Protein AF-A0A3T0N2T3-F1 (afdb_monomer)

Radius of gyration: 13.33 Å; Cα contacts (8 Å, |Δi|>4): 81; chains: 1; bounding box: 39×25×36 Å

Organism: NCBI:txid2483033

Solvent-accessible surface area (backbone atoms only — not comparable to full-atom values): 4787 Å² total; per-residue (Å²): 138,83,86,76,71,82,73,79,65,71,43,44,46,55,53,57,47,66,78,40,76,84,58,79,41,42,68,54,46,33,50,51,42,19,49,53,39,47,68,56,73,97,65,82,79,54,59,82,39,82,84,54,80,78,86,34,94,66,48,54,99,59,45,68,62,52,42,50,52,28,24,53,49,14,55,68,73,94

Structure (mmCIF, N/CA/C/O backbone):
data_AF-A0A3T0N2T3-F1
#
_entry.id   AF-A0A3T0N2T3-F1
#
loop_
_atom_site.group_PDB
_atom_site.id
_atom_site.type_symbol
_atom_site.label_atom_id
_atom_site.label_alt_id
_atom_site.label_comp_id
_atom_site.label_asym_id
_atom_site.label_entity_id
_atom_site.label_seq_id
_atom_site.pdbx_PDB_ins_code
_atom_site.Cartn_x
_atom_site.Cartn_y
_atom_site.Cartn_z
_atom_site.occupancy
_atom_site.B_iso_or_equiv
_atom_site.auth_seq_id
_atom_site.auth_comp_id
_atom_site.auth_asym_id
_atom_site.auth_atom_id
_atom_site.pdbx_PDB_model_num
ATOM 1 N N . MET A 1 1 ? -25.328 3.220 28.119 1.00 36.00 1 MET A N 1
ATOM 2 C CA . MET A 1 1 ? -24.041 3.912 27.893 1.00 36.00 1 MET A CA 1
ATOM 3 C C . MET A 1 1 ? -23.288 3.156 26.810 1.00 36.00 1 MET A C 1
ATOM 5 O O . MET A 1 1 ? -22.906 2.021 27.055 1.00 36.00 1 MET A O 1
ATOM 9 N N . LYS A 1 2 ? -23.165 3.710 25.599 1.00 41.53 2 LYS A N 1
ATOM 10 C CA . LYS A 1 2 ? -22.290 3.153 24.558 1.00 41.53 2 LYS A CA 1
ATOM 11 C C . LYS A 1 2 ? -21.054 4.034 24.501 1.00 41.53 2 LYS A C 1
ATOM 13 O O . LYS A 1 2 ? -21.120 5.159 24.020 1.00 41.53 2 LYS A O 1
ATOM 18 N N . PHE A 1 3 ? -19.965 3.540 25.073 1.00 51.78 3 PHE A N 1
ATOM 19 C CA . PHE A 1 3 ? -18.648 4.092 24.814 1.00 51.78 3 PHE A CA 1
ATOM 20 C C . PHE A 1 3 ? -18.257 3.628 23.416 1.00 51.78 3 PHE A C 1
ATOM 22 O O . PHE A 1 3 ? -17.860 2.485 23.226 1.00 51.78 3 PHE A O 1
ATOM 29 N N . SER A 1 4 ? -18.415 4.497 22.430 1.00 44.66 4 SER A N 1
ATOM 30 C CA . SER A 1 4 ? -17.698 4.364 21.167 1.00 44.66 4 SER A CA 1
ATOM 31 C C . SER A 1 4 ? -16.658 5.469 21.175 1.00 44.66 4 SER A C 1
ATOM 33 O O . SER A 1 4 ? -16.804 6.491 20.514 1.00 44.66 4 SER A O 1
ATOM 35 N N . GLY A 1 5 ? -15.653 5.298 22.043 1.00 43.0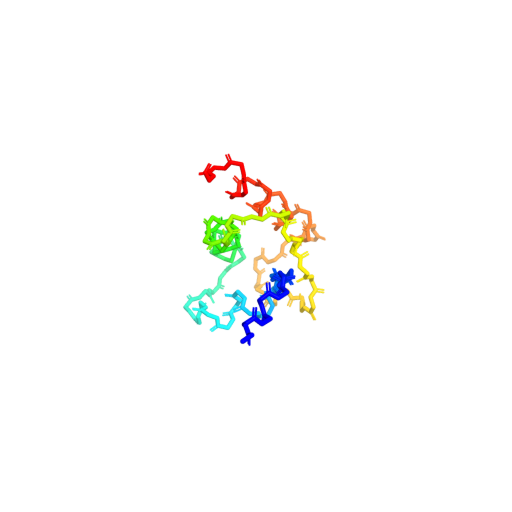6 5 GLY A N 1
ATOM 36 C CA . GLY A 1 5 ? -14.404 6.033 21.902 1.00 43.06 5 GLY A CA 1
ATOM 37 C C . GLY A 1 5 ? -13.900 5.760 20.493 1.00 43.06 5 GLY A C 1
ATOM 38 O O . GLY A 1 5 ? -13.879 4.603 20.077 1.00 43.06 5 GLY A O 1
ATOM 39 N N . GLY A 1 6 ? -13.615 6.819 19.738 1.00 48.16 6 GLY A N 1
ATOM 40 C CA . GLY A 1 6 ? -13.099 6.698 18.382 1.00 48.16 6 GLY A CA 1
ATOM 41 C C . GLY A 1 6 ? -11.815 5.884 18.425 1.00 48.16 6 GLY A C 1
ATOM 42 O O . GLY A 1 6 ? -10.783 6.378 18.871 1.00 48.16 6 GLY A O 1
ATOM 43 N N . VAL A 1 7 ? -11.902 4.616 18.033 1.00 53.41 7 VAL A N 1
ATOM 44 C CA . VAL A 1 7 ? -10.724 3.790 17.812 1.00 53.41 7 VAL A CA 1
ATOM 45 C C . VAL A 1 7 ? -10.071 4.380 16.573 1.00 53.41 7 VAL A C 1
ATOM 47 O O . VAL A 1 7 ? -10.663 4.358 15.499 1.00 53.41 7 VAL A O 1
ATOM 50 N N . VAL A 1 8 ? -8.891 4.970 16.732 1.00 58.03 8 VAL A N 1
ATOM 51 C CA . VAL A 1 8 ? -8.047 5.311 15.587 1.00 58.03 8 VAL A CA 1
ATOM 52 C C . VAL A 1 8 ? -7.623 3.977 14.975 1.00 58.03 8 VAL A C 1
ATOM 54 O O . VAL A 1 8 ? -6.870 3.223 15.591 1.00 58.03 8 VAL A O 1
ATOM 57 N N . THR A 1 9 ? -8.180 3.631 13.820 1.00 68.19 9 THR A N 1
ATOM 58 C CA . THR A 1 9 ? -7.92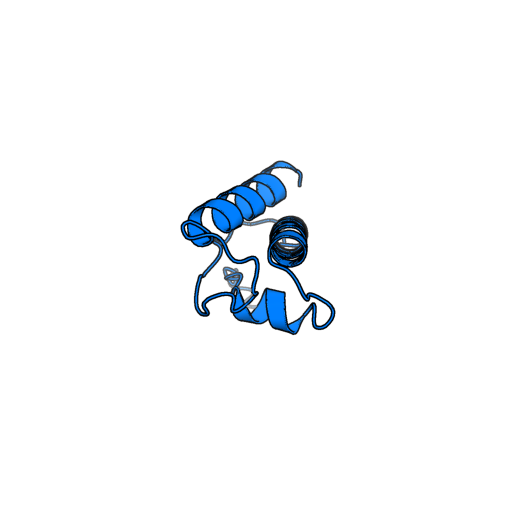7 2.366 13.123 1.00 68.19 9 THR A CA 1
ATOM 59 C C . THR A 1 9 ? -6.584 2.435 12.413 1.00 68.19 9 THR A C 1
ATOM 61 O O . THR A 1 9 ? -6.494 2.917 11.296 1.00 68.19 9 THR A O 1
ATOM 64 N N . LEU A 1 10 ? -5.501 1.999 13.056 1.00 78.88 10 LEU A N 1
ATOM 65 C CA . LEU A 1 10 ? -4.200 1.908 12.386 1.00 78.88 10 LEU A CA 1
ATOM 66 C C . LEU A 1 10 ? -4.266 0.888 11.239 1.00 78.88 10 LEU A C 1
ATOM 68 O O . LEU A 1 10 ? -4.693 -0.246 11.449 1.00 78.88 10 LEU A O 1
ATOM 72 N N . THR A 1 11 ? -3.812 1.279 10.045 1.00 86.75 11 THR A N 1
ATOM 73 C CA . THR A 1 11 ? -3.683 0.352 8.914 1.00 86.75 11 THR A CA 1
ATOM 74 C C . THR A 1 11 ? -2.292 -0.267 8.942 1.00 86.75 11 THR A C 1
ATOM 76 O O . THR A 1 11 ? -1.300 0.434 8.752 1.00 86.75 11 THR A O 1
ATOM 79 N N . TYR A 1 12 ? -2.209 -1.575 9.175 1.00 91.56 12 TYR A N 1
ATOM 80 C CA . TYR A 1 12 ? -0.953 -2.327 9.165 1.00 91.56 12 TYR A CA 1
ATOM 81 C C . TYR A 1 12 ? -0.687 -2.932 7.792 1.00 91.56 12 TYR A C 1
ATOM 83 O O . TYR A 1 12 ? -1.604 -3.445 7.145 1.00 91.56 12 TYR A O 1
ATOM 91 N N . LEU A 1 13 ? 0.569 -2.913 7.349 1.00 92.06 13 LEU A N 1
ATOM 92 C CA . LEU A 1 13 ? 0.939 -3.508 6.070 1.00 92.06 13 LEU A CA 1
ATOM 93 C C . LEU A 1 13 ? 0.723 -5.027 6.076 1.00 92.06 13 LEU A C 1
ATOM 95 O O . LEU A 1 13 ? 0.239 -5.574 5.085 1.00 92.06 13 LEU A O 1
ATOM 99 N N . SER A 1 14 ? 1.003 -5.698 7.197 1.00 92.69 14 SER A N 1
ATOM 100 C CA . SER A 1 14 ? 0.737 -7.135 7.355 1.00 92.69 14 SER A CA 1
ATOM 101 C C . SER A 1 14 ? -0.740 -7.484 7.178 1.00 92.69 14 SER A C 1
ATOM 103 O O . SER A 1 14 ? -1.061 -8.499 6.558 1.00 92.69 14 SER A O 1
ATOM 105 N N . GLN A 1 15 ? -1.636 -6.620 7.663 1.00 91.38 15 GLN A N 1
ATOM 106 C CA . GLN A 1 15 ? -3.078 -6.779 7.516 1.00 91.38 15 GLN A CA 1
ATOM 107 C C . GLN A 1 15 ? -3.482 -6.650 6.046 1.00 91.38 15 GLN A C 1
ATOM 109 O O . GLN A 1 15 ? -4.162 -7.528 5.526 1.00 91.38 15 GLN A O 1
ATOM 114 N N . VAL A 1 16 ? -2.979 -5.628 5.339 1.00 91.06 16 VAL A N 1
ATOM 115 C CA . VAL A 1 16 ? -3.245 -5.449 3.900 1.00 91.06 16 VAL A CA 1
ATOM 116 C C . VAL A 1 16 ? -2.765 -6.655 3.087 1.00 91.06 16 VAL A C 1
ATOM 118 O O . VAL A 1 16 ? -3.474 -7.102 2.188 1.00 91.06 16 VAL A O 1
ATOM 121 N N . ILE A 1 17 ? -1.591 -7.208 3.403 1.00 91.69 17 ILE A N 1
ATOM 122 C CA . ILE A 1 17 ? -1.068 -8.416 2.746 1.00 91.69 17 ILE A CA 1
ATOM 123 C C . ILE A 1 17 ? -1.957 -9.629 3.056 1.00 91.69 17 ILE A C 1
ATOM 125 O O . ILE A 1 17 ? -2.325 -10.372 2.148 1.00 91.69 17 ILE A O 1
ATOM 129 N N . SER A 1 18 ? -2.339 -9.805 4.322 1.00 91.06 18 SER A N 1
ATOM 130 C CA . SER A 1 18 ? -3.158 -10.937 4.777 1.00 91.06 18 SER A CA 1
ATOM 131 C C . SER A 1 18 ? -4.566 -10.926 4.177 1.00 91.06 18 SER A C 1
ATOM 133 O O . SER A 1 18 ? -5.084 -11.981 3.813 1.00 91.06 18 SER A O 1
ATOM 135 N N . ASP A 1 19 ? -5.162 -9.743 4.018 1.00 91.25 19 ASP A N 1
ATOM 136 C CA . ASP A 1 19 ? -6.487 -9.565 3.411 1.00 91.25 19 ASP A CA 1
ATOM 137 C C . ASP A 1 19 ? -6.476 -9.770 1.890 1.00 91.25 19 ASP A C 1
ATOM 139 O O . ASP A 1 19 ? -7.525 -9.980 1.279 1.00 91.25 19 ASP A O 1
ATOM 143 N N . ASN A 1 20 ? -5.297 -9.731 1.265 1.00 91.62 20 ASN A N 1
ATOM 144 C CA . ASN A 1 20 ? -5.127 -9.875 -0.176 1.00 91.62 20 ASN A CA 1
ATOM 145 C C . ASN A 1 20 ? -4.157 -11.029 -0.494 1.00 91.62 20 ASN A C 1
ATOM 147 O O . ASN A 1 20 ? -3.108 -10.794 -1.090 1.00 91.62 20 ASN A O 1
ATOM 151 N N . PRO A 1 21 ? -4.494 -12.296 -0.174 1.00 89.31 21 PRO A N 1
ATOM 152 C CA . PRO A 1 21 ? -3.576 -13.433 -0.322 1.00 89.31 21 PRO A CA 1
ATOM 153 C C . PRO A 1 21 ? -3.186 -13.746 -1.776 1.00 89.31 21 PRO A C 1
ATOM 155 O O . PRO A 1 21 ? -2.323 -14.582 -2.021 1.00 89.31 21 PRO A O 1
ATOM 158 N N . THR A 1 22 ? -3.836 -13.108 -2.752 1.00 89.19 22 THR A N 1
ATOM 159 C CA . THR A 1 22 ? -3.556 -13.268 -4.183 1.00 89.19 22 THR A CA 1
ATOM 160 C C . THR A 1 22 ? -2.465 -12.334 -4.702 1.00 89.19 22 THR A C 1
ATOM 162 O O . THR A 1 22 ? -2.157 -12.401 -5.887 1.00 89.19 22 THR A O 1
ATOM 165 N N . ILE A 1 23 ? -1.921 -11.431 -3.876 1.00 90.00 23 ILE A N 1
ATOM 166 C CA . ILE A 1 23 ? -0.818 -10.562 -4.300 1.00 90.00 23 ILE A CA 1
ATOM 167 C C . ILE A 1 23 ? 0.473 -11.373 -4.430 1.00 90.00 23 ILE A C 1
ATOM 169 O O . ILE A 1 23 ? 0.883 -12.086 -3.518 1.00 90.00 23 ILE A O 1
ATOM 173 N N . ASP A 1 24 ? 1.131 -11.236 -5.569 1.00 92.06 24 ASP A N 1
ATOM 174 C CA . ASP A 1 24 ? 2.383 -11.919 -5.898 1.00 92.06 24 ASP A CA 1
ATOM 175 C C . ASP A 1 24 ? 3.497 -10.939 -6.303 1.00 92.06 24 ASP A C 1
ATOM 177 O O . ASP A 1 24 ? 4.658 -11.328 -6.463 1.00 92.06 24 ASP A O 1
ATOM 181 N N . ASP A 1 25 ? 3.166 -9.652 -6.415 1.00 94.06 25 ASP A N 1
ATOM 182 C CA . ASP A 1 25 ? 4.085 -8.590 -6.782 1.00 94.06 25 ASP A CA 1
ATOM 183 C C . ASP A 1 25 ? 3.850 -7.291 -5.988 1.00 94.06 25 ASP A C 1
ATOM 185 O O . ASP A 1 25 ? 2.771 -7.002 -5.461 1.00 94.06 25 ASP A O 1
ATOM 189 N N . PHE A 1 26 ? 4.899 -6.470 -5.937 1.00 94.06 26 PHE A N 1
ATOM 190 C CA . PHE A 1 26 ? 4.904 -5.209 -5.193 1.00 94.06 26 PHE A CA 1
ATOM 191 C C . PHE A 1 26 ? 3.884 -4.174 -5.709 1.00 94.06 26 PHE A C 1
ATOM 193 O O . PHE A 1 26 ? 3.338 -3.399 -4.927 1.00 94.06 26 PHE A O 1
ATOM 200 N N . TRP A 1 27 ? 3.612 -4.130 -7.012 1.00 94.12 27 TRP A N 1
ATOM 201 C CA . TRP A 1 27 ? 2.670 -3.173 -7.603 1.00 94.12 27 TRP A CA 1
ATOM 202 C C . TRP A 1 27 ? 1.219 -3.559 -7.331 1.00 94.12 27 TRP A C 1
ATOM 204 O O . TRP A 1 27 ? 0.363 -2.686 -7.179 1.00 94.12 27 TRP A O 1
ATOM 214 N N . SER A 1 28 ? 0.938 -4.854 -7.231 1.00 94.81 28 SER A N 1
ATOM 215 C CA . SER A 1 28 ? -0.345 -5.349 -6.739 1.00 94.81 28 SER A CA 1
ATOM 216 C C . SER A 1 28 ? -0.554 -4.956 -5.272 1.00 94.81 28 SER A C 1
ATOM 218 O O . SER A 1 28 ? -1.604 -4.396 -4.949 1.00 94.81 28 SER A O 1
ATOM 220 N N . LEU A 1 29 ? 0.469 -5.104 -4.416 1.00 94.75 29 LEU A N 1
ATOM 221 C CA . LEU A 1 29 ? 0.430 -4.596 -3.036 1.00 94.75 29 LEU A CA 1
ATOM 222 C C . LEU A 1 29 ? 0.190 -3.077 -2.985 1.00 94.75 29 LEU A C 1
ATOM 224 O O . LEU A 1 29 ? -0.645 -2.613 -2.213 1.00 94.75 29 LEU A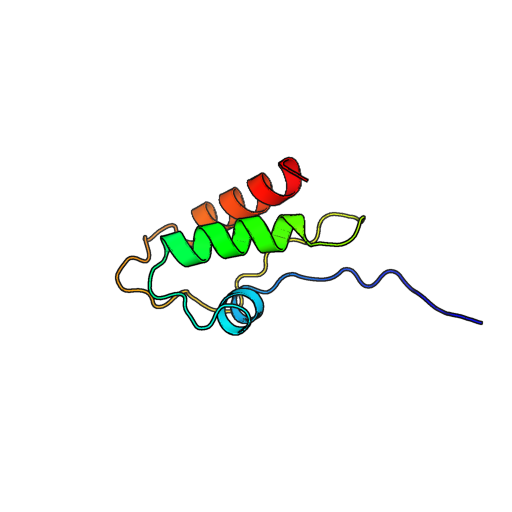 O 1
ATOM 228 N N . GLU A 1 30 ? 0.888 -2.299 -3.812 1.00 95.75 30 GLU A N 1
ATOM 229 C CA . GLU A 1 30 ? 0.727 -0.841 -3.892 1.00 95.75 30 GLU A CA 1
ATOM 230 C C . GLU A 1 30 ? -0.732 -0.437 -4.149 1.00 95.75 30 GLU A C 1
ATOM 232 O O . GLU A 1 30 ? -1.278 0.422 -3.448 1.00 95.75 30 GLU A O 1
ATOM 237 N N . ARG A 1 31 ? -1.399 -1.106 -5.097 1.00 94.00 31 ARG A N 1
ATOM 238 C CA . ARG A 1 31 ? -2.825 -0.874 -5.361 1.00 94.00 31 ARG A CA 1
ATOM 239 C C . ARG A 1 31 ? -3.697 -1.262 -4.173 1.00 94.00 31 ARG A C 1
ATOM 241 O O . ARG A 1 31 ? -4.596 -0.495 -3.833 1.00 94.00 31 ARG A O 1
ATOM 248 N N . CYS A 1 32 ? -3.439 -2.407 -3.539 1.00 93.81 32 CYS A N 1
ATOM 249 C CA . CYS A 1 32 ? -4.176 -2.849 -2.351 1.00 93.81 32 CYS A CA 1
ATOM 250 C C . CYS A 1 32 ? -4.059 -1.834 -1.209 1.00 93.81 32 CYS A C 1
ATOM 252 O O . CYS A 1 32 ? -5.066 -1.489 -0.599 1.00 93.81 32 CYS A O 1
ATOM 254 N N . VAL A 1 33 ? -2.869 -1.275 -0.981 1.00 93.44 33 VAL A N 1
ATOM 255 C CA . VAL A 1 33 ? -2.642 -0.204 0.001 1.00 93.44 33 VAL A CA 1
ATOM 256 C C . VAL A 1 33 ? -3.457 1.050 -0.335 1.00 93.44 33 VAL A C 1
ATOM 258 O O . VAL A 1 33 ? -4.087 1.635 0.547 1.00 93.44 33 VAL A O 1
ATOM 261 N N . SER A 1 34 ? -3.505 1.454 -1.609 1.00 93.12 34 SER A N 1
ATOM 262 C CA . SER A 1 34 ? -4.331 2.592 -2.037 1.00 93.12 34 SER A CA 1
ATOM 263 C C . SER A 1 34 ? -5.833 2.336 -1.863 1.00 93.12 34 SER A C 1
ATOM 265 O O . SER A 1 34 ? -6.581 3.263 -1.556 1.00 93.12 34 SER A O 1
ATOM 267 N N . LEU A 1 35 ? -6.290 1.095 -2.055 1.00 91.06 35 LEU A N 1
ATOM 268 C CA . LEU A 1 35 ? -7.685 0.704 -1.839 1.00 91.06 35 LEU A CA 1
ATOM 269 C C . LEU A 1 35 ? -8.036 0.649 -0.351 1.00 91.06 35 LEU A C 1
ATOM 271 O O . LEU A 1 35 ? -9.061 1.204 0.032 1.00 91.06 35 LEU A O 1
ATOM 275 N N . ALA A 1 36 ? -7.166 0.073 0.482 1.00 89.06 36 ALA A N 1
ATOM 276 C CA . ALA A 1 36 ? -7.337 0.029 1.933 1.00 89.06 36 ALA A CA 1
ATOM 277 C C . ALA A 1 36 ? -7.520 1.442 2.511 1.00 89.06 36 ALA A C 1
ATOM 279 O O . ALA A 1 36 ? -8.469 1.693 3.247 1.00 89.06 36 ALA A O 1
ATOM 280 N N . ALA A 1 37 ? -6.705 2.400 2.057 1.00 89.38 37 ALA A N 1
ATOM 281 C CA . ALA A 1 37 ? -6.834 3.808 2.426 1.00 89.38 37 ALA A CA 1
ATOM 282 C C . ALA A 1 37 ? -8.203 4.431 2.085 1.00 89.38 37 ALA A C 1
ATOM 284 O O . ALA A 1 37 ? -8.676 5.320 2.788 1.00 89.38 37 ALA A O 1
ATOM 285 N N . ARG A 1 38 ? -8.852 3.997 0.995 1.00 87.19 38 ARG A N 1
ATOM 286 C CA . ARG A 1 38 ? -10.187 4.494 0.600 1.00 87.19 38 ARG A CA 1
ATOM 287 C C . ARG A 1 38 ? -11.308 3.890 1.436 1.00 87.19 38 ARG A C 1
ATOM 289 O O . ARG A 1 38 ? -12.383 4.475 1.516 1.00 87.19 38 ARG 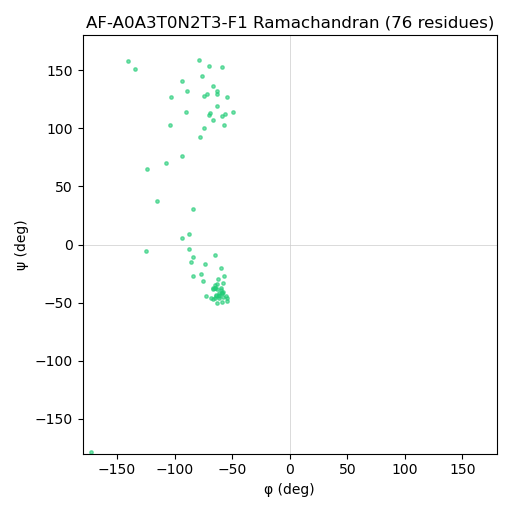A O 1
ATOM 296 N N . SER A 1 39 ? -11.078 2.706 1.994 1.00 81.31 39 SER A N 1
ATOM 297 C CA . SER A 1 39 ? -12.054 1.975 2.799 1.00 81.31 39 SER A CA 1
ATOM 298 C C . SER A 1 39 ? -12.081 2.417 4.263 1.00 81.31 39 SER A C 1
ATOM 300 O O . SER A 1 39 ? -13.014 2.046 4.975 1.00 81.31 39 SER A O 1
ATOM 302 N N . GLU A 1 40 ? -11.108 3.220 4.708 1.00 76.38 40 GLU A N 1
ATOM 303 C CA . GLU A 1 40 ? -11.052 3.705 6.086 1.00 76.38 40 GLU A CA 1
ATOM 304 C C . GLU A 1 40 ? -12.268 4.593 6.441 1.00 76.38 40 GLU A C 1
ATOM 306 O O . GLU A 1 40 ? -12.605 5.521 5.690 1.00 76.38 40 GLU A O 1
ATOM 311 N N . PRO A 1 41 ? -12.938 4.350 7.589 1.00 66.44 41 PRO A N 1
ATOM 312 C CA . PRO A 1 41 ? -14.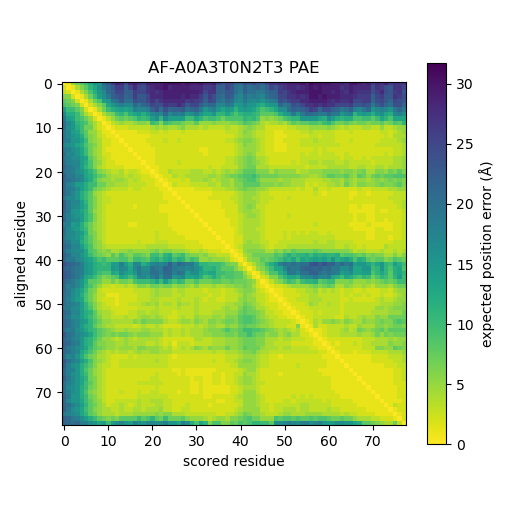081 5.145 8.035 1.00 66.44 41 PRO A CA 1
ATOM 313 C C . PRO A 1 41 ? -13.726 6.630 8.214 1.00 66.44 41 PRO A C 1
ATOM 315 O O . PRO A 1 41 ? -12.593 6.988 8.529 1.00 66.44 41 PRO A O 1
ATOM 318 N N . GLN A 1 42 ? -14.716 7.520 8.065 1.00 57.12 42 GLN A N 1
ATOM 319 C CA . GLN A 1 42 ? -14.515 8.967 8.212 1.00 57.12 42 GLN A CA 1
ATOM 320 C C . GLN A 1 42 ? -13.910 9.322 9.588 1.00 57.12 42 GLN A C 1
ATOM 322 O O . GLN A 1 42 ? -14.569 9.192 10.618 1.00 57.12 42 GLN A O 1
ATOM 327 N N . GLY A 1 43 ? -12.659 9.799 9.595 1.00 61.50 43 GLY A N 1
ATOM 328 C CA . GLY A 1 43 ? -11.901 10.145 10.801 1.00 61.50 43 GLY A CA 1
ATOM 329 C C . GLY A 1 43 ? -10.566 10.839 10.499 1.00 61.50 43 GLY A C 1
ATOM 330 O O . GLY A 1 43 ? -10.235 11.109 9.338 1.00 61.50 43 GLY A O 1
ATOM 331 N N . GLN A 1 44 ? -9.797 11.157 11.551 1.00 58.62 44 GLN A N 1
ATOM 332 C CA . GLN A 1 44 ? -8.398 11.586 11.412 1.00 58.62 44 GLN A CA 1
ATOM 333 C C . GLN A 1 44 ? -7.646 10.458 10.713 1.00 58.62 44 GLN A C 1
ATOM 335 O O . GLN A 1 44 ? -7.520 9.379 11.274 1.00 58.62 44 GLN A O 1
ATOM 340 N N . GLY A 1 45 ? -7.235 10.697 9.467 1.00 63.41 45 GLY A N 1
ATOM 341 C CA . GLY A 1 45 ? -6.658 9.676 8.608 1.00 63.41 45 GLY A CA 1
ATOM 342 C C . GLY A 1 45 ? -5.551 8.905 9.307 1.00 63.41 45 GLY A C 1
ATOM 343 O O . GLY A 1 45 ? -4.518 9.481 9.646 1.00 63.41 45 GLY A O 1
ATOM 344 N N . SER A 1 46 ? -5.792 7.622 9.536 1.00 74.69 46 SER A N 1
ATOM 345 C CA . SER A 1 46 ? -4.833 6.753 10.194 1.00 74.69 46 SER A CA 1
ATOM 346 C C . SER A 1 46 ? -3.611 6.569 9.299 1.00 74.69 46 SER A C 1
ATOM 348 O O . SER A 1 46 ? -3.785 6.396 8.093 1.00 74.69 46 SER A O 1
ATOM 350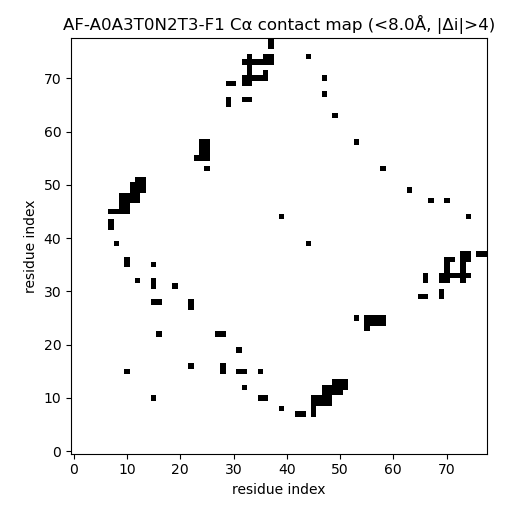 N N . PRO A 1 47 ? -2.383 6.622 9.832 1.00 82.88 47 PRO A N 1
ATOM 351 C CA . PRO A 1 47 ? -1.190 6.362 9.039 1.00 82.88 47 PRO A CA 1
ATOM 352 C C . PRO A 1 47 ? -1.089 4.879 8.656 1.00 82.88 47 PRO A C 1
ATOM 354 O O . PRO A 1 47 ? -1.573 4.003 9.378 1.00 82.88 47 PRO A O 1
ATOM 357 N N . LEU A 1 48 ? -0.409 4.609 7.538 1.00 89.00 48 LEU A N 1
ATOM 358 C CA . LEU A 1 48 ? 0.049 3.267 7.185 1.00 89.00 48 LEU A CA 1
ATOM 359 C C . LEU A 1 48 ? 1.248 2.890 8.065 1.00 89.00 48 LEU A C 1
ATOM 361 O O . LEU A 1 48 ? 2.230 3.630 8.130 1.00 89.00 48 LEU A O 1
ATOM 365 N N . MET A 1 49 ? 1.171 1.736 8.718 1.00 92.19 49 MET A N 1
ATOM 366 C CA . MET A 1 49 ? 2.217 1.192 9.579 1.00 92.19 49 MET A CA 1
ATOM 367 C C . MET A 1 49 ? 2.979 0.080 8.856 1.00 92.19 49 MET A C 1
ATOM 369 O O . MET A 1 49 ? 2.385 -0.886 8.382 1.00 92.19 49 MET A O 1
ATOM 373 N N . PHE A 1 50 ? 4.306 0.205 8.809 1.00 92.44 50 PHE A N 1
ATOM 374 C CA . PHE A 1 50 ? 5.212 -0.774 8.205 1.00 92.44 50 PHE A CA 1
ATOM 375 C C . PHE A 1 50 ? 5.731 -1.758 9.255 1.00 92.44 50 PHE A C 1
ATOM 377 O O . PHE A 1 50 ? 6.854 -1.643 9.738 1.00 92.44 50 PHE A O 1
ATOM 384 N N . ASP A 1 51 ? 4.880 -2.699 9.649 1.00 92.81 51 ASP A N 1
ATOM 385 C CA . ASP A 1 51 ? 5.196 -3.747 10.624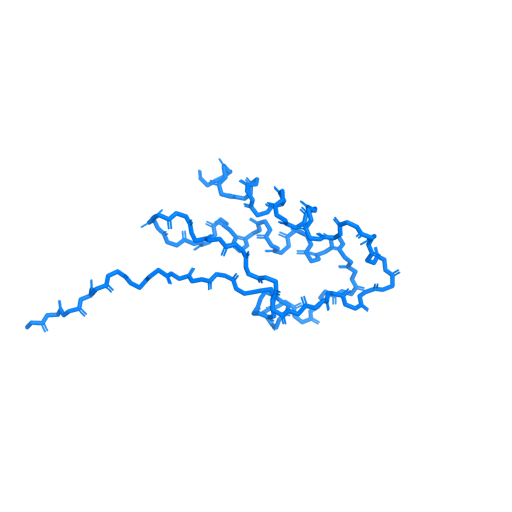 1.00 92.81 51 ASP A CA 1
ATOM 386 C C . ASP A 1 51 ? 5.863 -4.985 10.004 1.00 92.81 51 ASP A C 1
ATOM 388 O O . ASP A 1 51 ? 6.460 -5.792 10.714 1.00 92.81 51 ASP A O 1
ATOM 392 N N . VAL A 1 52 ? 5.800 -5.108 8.680 1.00 91.38 52 VAL A N 1
ATOM 393 C CA . VAL A 1 52 ? 6.458 -6.151 7.888 1.00 91.38 52 VAL A CA 1
ATOM 394 C C . VAL A 1 52 ? 7.135 -5.536 6.668 1.00 91.38 52 VAL A C 1
ATOM 396 O O . VAL A 1 52 ? 6.684 -4.516 6.146 1.00 91.38 52 VAL A O 1
ATOM 399 N N . GLU A 1 53 ? 8.211 -6.163 6.196 1.00 89.88 53 GLU A N 1
ATOM 400 C CA . GLU A 1 53 ? 8.818 -5.828 4.909 1.00 89.88 53 GLU A CA 1
ATOM 401 C C . GLU A 1 53 ? 8.162 -6.667 3.797 1.00 89.88 53 GLU A C 1
ATOM 403 O O . GLU A 1 53 ? 8.006 -7.878 3.957 1.00 89.88 53 GLU A O 1
ATOM 408 N N . PRO A 1 54 ? 7.751 -6.064 2.666 1.00 88.75 54 PRO A N 1
ATOM 409 C CA . PRO A 1 54 ? 7.202 -6.818 1.548 1.00 88.75 54 PRO A CA 1
ATOM 410 C C . PRO A 1 54 ? 8.283 -7.657 0.846 1.00 88.75 54 PRO A C 1
ATOM 412 O O . PRO A 1 54 ? 9.135 -7.128 0.133 1.00 88.75 54 PRO A O 1
ATOM 415 N N . GLU A 1 55 ? 8.203 -8.981 0.968 1.00 87.44 55 GLU A N 1
ATOM 416 C CA . GLU A 1 55 ? 9.185 -9.939 0.426 1.00 87.44 55 GLU A CA 1
ATOM 417 C C . GLU A 1 55 ? 8.960 -10.315 -1.056 1.00 87.44 55 GLU A C 1
ATOM 419 O O . GLU A 1 55 ? 9.272 -11.422 -1.498 1.00 87.44 55 GLU A O 1
ATOM 424 N N . PHE A 1 56 ? 8.417 -9.409 -1.874 1.00 89.19 56 PHE A N 1
ATOM 425 C CA . PHE A 1 56 ? 8.250 -9.675 -3.304 1.00 89.19 56 PHE A CA 1
ATOM 426 C C . PHE A 1 56 ? 9.577 -9.549 -4.054 1.00 89.19 56 PHE A C 1
ATOM 428 O O . PHE A 1 56 ? 10.383 -8.649 -3.814 1.00 89.19 56 PHE A O 1
ATOM 435 N N . ARG A 1 57 ? 9.772 -10.381 -5.085 1.00 87.00 57 ARG A N 1
ATOM 436 C CA . ARG A 1 57 ? 10.942 -10.280 -5.982 1.00 87.00 57 ARG A CA 1
ATOM 437 C C . ARG A 1 57 ? 11.061 -8.900 -6.643 1.00 87.00 57 ARG A C 1
ATOM 439 O O . ARG A 1 57 ? 12.155 -8.485 -7.017 1.00 87.00 57 ARG A O 1
ATOM 446 N N . THR A 1 58 ? 9.938 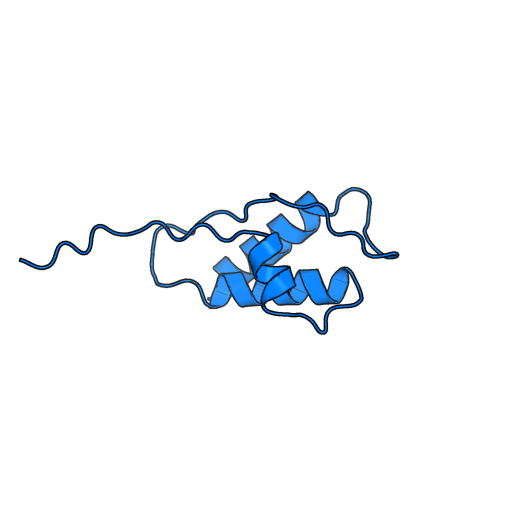-8.206 -6.818 1.00 89.25 58 THR A N 1
ATOM 447 C CA . THR A 1 58 ? 9.859 -6.880 -7.442 1.00 89.25 58 THR A CA 1
ATOM 448 C C . THR A 1 58 ? 9.916 -5.729 -6.436 1.00 89.25 58 THR A C 1
ATOM 450 O O . THR A 1 58 ? 9.724 -4.586 -6.851 1.00 89.25 58 THR A O 1
ATOM 453 N N . THR A 1 59 ? 10.140 -5.991 -5.143 1.00 91.44 59 THR A N 1
ATOM 454 C CA . THR A 1 59 ? 10.180 -4.947 -4.111 1.00 91.44 59 THR A CA 1
ATOM 455 C C . THR A 1 59 ? 11.344 -3.976 -4.371 1.00 91.44 59 THR A C 1
ATOM 457 O O . THR A 1 59 ? 12.510 -4.383 -4.391 1.00 91.44 59 THR A O 1
ATOM 460 N N . PRO A 1 60 ? 11.073 -2.677 -4.592 1.00 92.69 60 PRO A N 1
ATOM 461 C CA . PRO A 1 60 ? 12.109 -1.670 -4.793 1.00 92.69 60 PRO A CA 1
ATOM 462 C C . PRO A 1 60 ? 12.738 -1.236 -3.459 1.00 92.69 60 PRO A C 1
ATOM 464 O O . PRO A 1 60 ? 12.112 -1.300 -2.411 1.00 92.69 60 PRO A O 1
ATOM 467 N N . ARG A 1 61 ? 13.953 -0.670 -3.490 1.00 89.81 61 ARG A N 1
ATOM 468 C CA . ARG A 1 61 ? 14.665 -0.199 -2.274 1.00 89.81 61 ARG A CA 1
ATOM 469 C C . ARG A 1 61 ? 13.943 0.888 -1.461 1.00 89.81 61 ARG A C 1
ATOM 471 O O . ARG A 1 61 ? 14.311 1.116 -0.321 1.00 89.81 61 ARG A O 1
ATOM 478 N N . LYS A 1 62 ? 13.002 1.610 -2.072 1.00 92.94 62 LYS A N 1
ATOM 479 C CA . LYS A 1 62 ? 12.225 2.707 -1.461 1.00 92.94 62 LYS A CA 1
ATOM 480 C C . LYS A 1 62 ? 10.743 2.337 -1.379 1.00 92.94 62 LYS A C 1
ATOM 482 O O . LYS A 1 62 ? 9.872 3.137 -1.726 1.00 92.94 62 LYS A O 1
ATOM 487 N N . TRP A 1 63 ? 10.476 1.068 -1.083 1.00 94.88 63 TRP A N 1
ATOM 488 C CA . TRP A 1 63 ? 9.131 0.509 -1.069 1.00 94.88 63 TRP A CA 1
ATOM 489 C C . TRP A 1 63 ? 8.226 1.239 -0.071 1.00 94.88 63 TRP A C 1
ATOM 491 O O . TRP A 1 63 ? 7.090 1.556 -0.402 1.00 94.88 63 TRP A O 1
ATOM 501 N N . ASP A 1 64 ? 8.762 1.597 1.089 1.00 93.88 64 ASP A N 1
ATOM 502 C CA . ASP A 1 64 ? 8.127 2.365 2.160 1.00 93.88 64 ASP A CA 1
ATOM 503 C C . ASP A 1 64 ? 7.570 3.707 1.659 1.00 93.88 64 ASP A C 1
ATOM 505 O O . ASP A 1 64 ? 6.395 4.028 1.856 1.00 93.88 64 ASP A O 1
ATOM 509 N N . LEU A 1 65 ? 8.379 4.468 0.919 1.00 94.12 65 LEU A N 1
ATOM 510 C CA . LEU A 1 65 ? 7.971 5.750 0.343 1.00 94.12 65 LEU A CA 1
ATOM 511 C C . LEU A 1 65 ? 6.888 5.574 -0.724 1.00 94.12 65 LEU A C 1
ATOM 513 O O . LEU A 1 65 ? 5.966 6.386 -0.812 1.00 94.12 65 LEU A O 1
ATOM 517 N N . ILE A 1 66 ? 6.987 4.516 -1.533 1.00 95.75 66 ILE A N 1
ATOM 518 C CA . ILE A 1 66 ? 6.006 4.236 -2.586 1.00 95.75 66 ILE A CA 1
ATOM 519 C C . ILE A 1 66 ? 4.660 3.850 -1.969 1.00 95.75 66 ILE A C 1
ATOM 521 O O . ILE A 1 66 ? 3.635 4.396 -2.376 1.00 95.75 66 ILE A O 1
ATOM 525 N N . LEU A 1 67 ? 4.655 2.969 -0.967 1.00 94.94 67 LEU A N 1
ATOM 526 C CA . LEU A 1 67 ? 3.435 2.566 -0.267 1.00 94.94 67 LEU A CA 1
ATOM 527 C C . LEU A 1 67 ? 2.828 3.726 0.531 1.00 94.94 67 LEU A C 1
ATOM 529 O O . LEU A 1 67 ? 1.612 3.896 0.515 1.00 94.94 67 LEU A O 1
ATOM 533 N N . THR A 1 68 ? 3.651 4.581 1.146 1.00 93.56 68 THR A N 1
ATOM 534 C CA . THR A 1 68 ? 3.171 5.814 1.796 1.00 93.56 68 THR A CA 1
ATOM 535 C C . THR A 1 68 ? 2.457 6.713 0.787 1.00 93.56 68 THR A C 1
ATOM 537 O O . THR A 1 68 ? 1.322 7.128 1.012 1.00 93.56 68 THR A O 1
ATOM 540 N N . ALA A 1 69 ? 3.075 6.965 -0.371 1.00 94.00 69 ALA A N 1
ATOM 541 C CA . ALA A 1 69 ? 2.469 7.775 -1.424 1.00 94.00 69 ALA A CA 1
ATOM 542 C C . ALA A 1 69 ? 1.187 7.135 -1.992 1.00 94.00 69 ALA A C 1
ATOM 544 O O . ALA A 1 69 ? 0.221 7.835 -2.293 1.00 94.00 69 ALA A O 1
ATOM 545 N N . ALA A 1 70 ? 1.151 5.810 -2.138 1.00 93.88 70 ALA A N 1
ATOM 546 C CA . ALA A 1 70 ? -0.031 5.058 -2.557 1.00 93.88 70 ALA A CA 1
ATOM 547 C C . ALA A 1 70 ? -1.201 5.219 -1.585 1.00 93.88 70 ALA A C 1
ATOM 549 O O . ALA A 1 70 ? -2.332 5.500 -2.000 1.00 93.88 70 ALA A O 1
ATOM 550 N N . TYR A 1 71 ? -0.898 5.089 -0.296 1.00 92.12 71 TYR A N 1
ATOM 551 C CA . TYR A 1 71 ? -1.842 5.250 0.795 1.00 92.12 71 TYR A CA 1
ATOM 552 C C . TYR A 1 71 ? -2.378 6.683 0.846 1.00 92.12 71 TYR A C 1
ATOM 554 O O . TYR A 1 71 ? -3.587 6.894 0.789 1.00 92.12 71 TYR A O 1
ATOM 562 N N . GLU A 1 72 ? -1.499 7.689 0.817 1.00 90.69 72 GLU A N 1
ATOM 563 C CA . GLU A 1 72 ? -1.899 9.098 0.747 1.00 90.69 72 GLU A CA 1
ATOM 564 C C . GLU A 1 72 ? -2.764 9.405 -0.481 1.00 90.69 72 GLU A C 1
ATOM 566 O O . GLU A 1 72 ? -3.740 10.150 -0.383 1.00 90.69 72 GLU A O 1
ATOM 571 N N . ARG A 1 73 ? -2.438 8.835 -1.648 1.00 90.69 73 ARG A N 1
ATOM 572 C CA . ARG A 1 73 ? -3.278 8.969 -2.848 1.00 90.69 73 ARG A CA 1
ATOM 573 C C . ARG A 1 73 ? -4.659 8.366 -2.631 1.00 90.69 73 ARG A C 1
ATOM 575 O O . ARG A 1 73 ? -5.638 8.981 -3.040 1.00 90.69 73 ARG A O 1
ATOM 582 N N . GLY A 1 74 ? -4.747 7.203 -1.989 1.00 89.69 74 GLY A N 1
ATOM 583 C CA . GLY A 1 74 ? -6.021 6.582 -1.629 1.00 89.69 74 GLY A CA 1
ATOM 584 C C . GLY A 1 74 ? -6.840 7.463 -0.685 1.00 89.69 74 GLY A C 1
ATOM 585 O O . GLY A 1 74 ? -8.003 7.733 -0.963 1.00 89.69 74 GLY A O 1
ATOM 586 N N . MET A 1 75 ? -6.192 8.035 0.332 1.00 87.81 75 MET A N 1
ATOM 587 C CA . MET A 1 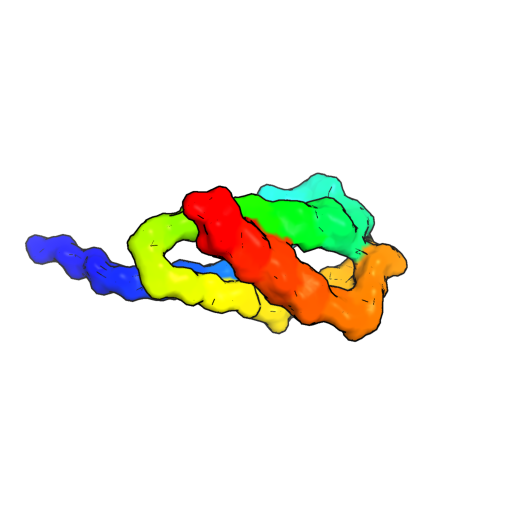75 ? -6.799 8.989 1.266 1.00 87.81 75 MET A CA 1
ATOM 588 C C . MET A 1 75 ? -7.282 10.283 0.599 1.00 87.81 75 MET A C 1
ATOM 590 O O . MET A 1 75 ? -8.208 10.916 1.098 1.00 87.81 75 MET A O 1
ATOM 594 N N . ARG A 1 76 ? -6.653 10.725 -0.498 1.00 84.56 76 ARG A N 1
ATOM 595 C CA . ARG A 1 76 ? -7.084 11.911 -1.267 1.00 84.56 76 ARG A CA 1
ATOM 596 C C . ARG A 1 76 ? -8.178 11.602 -2.285 1.00 84.56 76 ARG A C 1
ATOM 598 O O . ARG A 1 76 ? -8.925 12.501 -2.642 1.00 84.56 76 ARG A O 1
ATOM 605 N N . ALA A 1 77 ? -8.230 10.367 -2.776 1.00 82.00 77 ALA A N 1
ATOM 606 C CA . ALA A 1 77 ? -9.212 9.896 -3.751 1.00 82.00 77 ALA A CA 1
ATOM 607 C C . ALA A 1 77 ? -10.507 9.368 -3.103 1.00 82.00 77 ALA A C 1
ATOM 609 O O . ALA A 1 77 ? -11.315 8.750 -3.798 1.00 82.00 77 ALA A O 1
ATOM 610 N N . ARG A 1 78 ? -10.655 9.564 -1.787 1.00 67.75 78 ARG A N 1
ATOM 611 C CA . ARG A 1 78 ? -11.857 9.260 -1.007 1.00 67.75 78 ARG A CA 1
ATOM 612 C C . ARG A 1 78 ? -12.943 10.317 -1.194 1.00 67.75 78 ARG A C 1
ATOM 614 O O . ARG A 1 78 ? -12.580 11.507 -1.347 1.00 67.75 78 ARG A O 1
#

Mean predicted aligned error: 6.72 Å

Nearest PDB structures (foldseek):
  3ule-assembly1_E  TM=3.398E-01  e=4.899E+00  Bos taurus
  8kfw-assembly1_B  TM=3.416E-01  e=6.292E+00  Zea mays
  6is8-assembly1_B  TM=3.429E-01  e=9.749E+00  Zea mays
  6jrg-assembly1_B  TM=3.426E-01  e=9.749E+00  Zea mays

Foldseek 3Di:
DDPPPPDLDAAELVVLCVVCVVDQALVVSLQSLLQVLLPDPPDDRHAYHHPDDDPHPHQDPVSVVSSRVSSVNSVVVD

Sequence (78 aa):
MKFSGGVVTLTYLSQVISDNPTIDDFWSLERCVSLAARSEPQGQGSPLMFDVEPEFRTTPRKWDLILTAAYERGMRAR

pLDDT: mean 83.5, std 15.25, range [36.0, 95.75]

Secondary structure (DSSP, 8-state):
----------EEHHHHHHH-TT--SHHHHHHHHHHHHHHS-SSS-PPEE--S----TT--TTHHHHHHHHHHHHHH--